Protein AF-A0A5N7C544-F1 (afdb_monomer_lite)

pLDDT: mean 75.26, std 24.01, range [30.7, 96.94]

Sequence (136 aa):
MDSHIAVVLIDPLNEFLHPDGKLYPRMKASLEFSNFLKHIEELVFAIRQAHISNFYSLHQISKEGTYFGWNHRNANHIGTRDHKVFDEAFGGQISKGFGLVFYIQILMCVAIVPSRTPTWSINSDSETKHISSLRA

Secondary structure (DSSP, 8-state):
---S-EEEEE--BHHHHST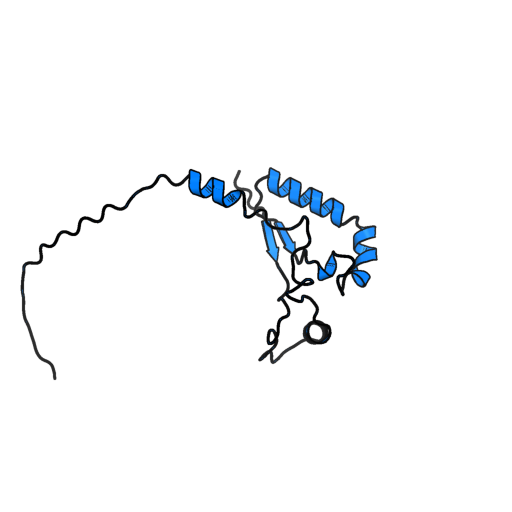TSSSHHHHHHHHHHTTHHHHHHHHHHHHHHTT-EEEEE-PPPB-TTTTTT-SS--HHHHHHHHTTTTBTTTTTSBPTTSS--HHHHHHHHHTT------------------------

Foldseek 3Di:
DPDPDEEEAEALFCLCPPPPRPCVVVCVVVCVVVVVVVVVLVVVVVCVVVVHHYHYHFDQADDVCSCPPPPDDDPVNVVCNVVVANHPVGGVDRDPSPDDPPPPVVVVVVVPDDDPDPPDDDDPDDDDDDDDDDDD

Structure (mmCIF, N/CA/C/O backbone):
data_AF-A0A5N7C544-F1
#
_entry.id   AF-A0A5N7C544-F1
#
loop_
_atom_site.group_PDB
_atom_site.id
_atom_site.type_symbol
_atom_site.label_atom_id
_atom_site.label_alt_id
_atom_site.label_comp_id
_atom_site.label_asym_id
_atom_site.label_entity_id
_atom_site.label_seq_id
_atom_site.pdbx_PDB_ins_code
_atom_site.Cartn_x
_atom_site.Cartn_y
_atom_site.Cartn_z
_atom_site.occupancy
_atom_site.B_iso_or_equiv
_atom_site.auth_seq_id
_atom_site.auth_comp_id
_atom_site.auth_asym_id
_atom_site.auth_atom_id
_atom_site.pdbx_PDB_model_num
ATOM 1 N N . MET A 1 1 ? -25.121 0.397 19.089 1.00 49.84 1 MET A N 1
ATOM 2 C CA . MET A 1 1 ? -25.713 1.379 18.161 1.00 49.84 1 MET A CA 1
ATOM 3 C C . MET A 1 1 ? -25.342 0.911 16.776 1.00 49.84 1 MET A C 1
ATOM 5 O O . MET A 1 1 ? -24.151 0.843 16.503 1.00 49.84 1 MET A O 1
ATOM 9 N N . ASP A 1 2 ? -26.319 0.540 15.957 1.00 59.03 2 ASP A N 1
ATOM 10 C CA . ASP A 1 2 ? -26.062 0.196 14.559 1.00 59.03 2 ASP A CA 1
ATOM 11 C C . ASP A 1 2 ? -25.753 1.494 13.816 1.00 59.03 2 ASP A C 1
ATOM 13 O O . ASP A 1 2 ? -26.644 2.262 13.455 1.00 59.03 2 ASP A O 1
ATOM 17 N N . SER A 1 3 ? -24.466 1.810 13.687 1.00 63.22 3 SER A N 1
ATOM 18 C CA . SER A 1 3 ? -24.032 2.929 12.868 1.00 63.22 3 SER A CA 1
ATOM 19 C C . SER A 1 3 ? -24.155 2.516 11.401 1.00 63.22 3 SER A C 1
ATOM 21 O O . SER A 1 3 ? -23.563 1.536 10.960 1.00 63.22 3 SER A O 1
ATOM 23 N N . HIS A 1 4 ? -24.897 3.289 10.605 1.00 83.81 4 HIS A N 1
ATOM 24 C CA . HIS A 1 4 ? -24.915 3.174 9.137 1.00 83.81 4 HIS A CA 1
ATOM 25 C C . HIS A 1 4 ? -23.608 3.694 8.507 1.00 83.81 4 HIS A C 1
ATOM 27 O O . HIS A 1 4 ? -23.608 4.292 7.434 1.00 83.81 4 HIS A O 1
ATOM 33 N N . ILE A 1 5 ? -22.494 3.537 9.219 1.00 88.94 5 ILE A N 1
ATOM 34 C CA . ILE A 1 5 ? -21.191 4.079 8.875 1.00 88.94 5 ILE A CA 1
ATOM 35 C C . ILE A 1 5 ? -20.253 2.896 8.715 1.00 88.94 5 ILE A C 1
ATOM 37 O O . ILE A 1 5 ? -20.151 2.033 9.585 1.00 88.94 5 ILE A O 1
ATOM 41 N N . ALA A 1 6 ? -19.554 2.883 7.591 1.00 90.56 6 ALA A N 1
ATOM 42 C CA . ALA A 1 6 ? -18.489 1.946 7.313 1.00 90.56 6 ALA A CA 1
ATOM 43 C C . ALA A 1 6 ? -17.266 2.719 6.833 1.00 90.56 6 ALA A C 1
ATOM 45 O O . ALA A 1 6 ? -17.390 3.767 6.196 1.00 90.56 6 ALA A O 1
ATOM 46 N N . VAL A 1 7 ? -16.088 2.180 7.124 1.00 91.44 7 VAL A N 1
ATOM 47 C CA . VAL A 1 7 ? -14.827 2.707 6.610 1.00 91.44 7 VAL A CA 1
ATOM 48 C C . VAL A 1 7 ? -14.252 1.718 5.616 1.00 91.44 7 VAL A C 1
ATOM 50 O O . VAL A 1 7 ? -14.142 0.528 5.902 1.00 91.44 7 VAL A O 1
ATOM 53 N N . VAL A 1 8 ? -13.874 2.225 4.447 1.00 93.19 8 VAL A N 1
ATOM 54 C CA . VAL A 1 8 ? -13.206 1.448 3.405 1.00 93.19 8 VAL A CA 1
ATOM 55 C C . VAL A 1 8 ? -11.763 1.922 3.312 1.00 93.19 8 VAL A C 1
ATOM 57 O O . VAL A 1 8 ? -11.506 3.069 2.951 1.00 93.19 8 VAL A O 1
ATOM 60 N N . LEU A 1 9 ? -10.822 1.042 3.643 1.00 92.44 9 LEU A N 1
ATOM 61 C CA . LEU A 1 9 ? -9.399 1.273 3.435 1.00 92.44 9 LEU A CA 1
ATOM 62 C C . LEU A 1 9 ? -9.040 0.851 2.014 1.00 92.44 9 LEU A C 1
ATOM 64 O O . LEU A 1 9 ? -9.109 -0.328 1.661 1.00 92.44 9 LEU A O 1
ATOM 68 N N . ILE A 1 10 ? -8.686 1.836 1.199 1.00 93.75 10 ILE A N 1
ATOM 69 C CA . ILE A 1 10 ? -8.302 1.630 -0.193 1.00 93.75 10 ILE A CA 1
ATOM 70 C C . ILE A 1 10 ? -6.800 1.381 -0.222 1.00 93.75 10 ILE A C 1
ATOM 72 O O . ILE A 1 10 ? -6.016 2.241 0.168 1.00 93.75 10 ILE A O 1
ATOM 76 N N . ASP A 1 11 ? -6.426 0.180 -0.645 1.00 93.25 11 ASP A N 1
ATOM 77 C CA . ASP A 1 11 ? -5.051 -0.226 -0.914 1.00 93.25 11 ASP A CA 1
ATOM 78 C C . ASP A 1 11 ? -4.014 0.080 0.172 1.00 93.25 11 ASP A C 1
ATOM 80 O O . ASP A 1 11 ? -2.953 0.634 -0.134 1.00 93.25 11 ASP A O 1
ATOM 84 N N . PRO A 1 12 ? -4.233 -0.325 1.439 1.00 93.00 12 PRO A N 1
ATOM 85 C CA . PRO A 1 12 ? -3.206 -0.228 2.471 1.00 93.00 12 PRO A CA 1
ATOM 86 C C . PRO A 1 12 ? -2.116 -1.297 2.260 1.00 93.00 12 PRO A C 1
ATOM 88 O O . PRO A 1 12 ? -1.868 -2.125 3.131 1.00 93.00 12 PRO A O 1
ATOM 91 N N . LEU A 1 13 ? -1.502 -1.327 1.078 1.00 94.00 13 LEU A N 1
ATOM 92 C CA . LEU A 1 13 ? -0.565 -2.344 0.610 1.00 94.00 13 LEU A CA 1
ATOM 93 C C . LEU A 1 13 ? 0.890 -1.909 0.821 1.00 94.00 13 LEU A C 1
ATOM 95 O O . LEU A 1 13 ? 1.219 -0.721 0.747 1.00 94.00 13 LEU A O 1
ATOM 99 N N . ASN A 1 14 ? 1.780 -2.884 1.012 1.00 94.88 14 ASN A N 1
ATOM 100 C CA . ASN A 1 14 ? 3.224 -2.658 1.124 1.00 94.88 14 ASN A CA 1
ATOM 101 C C . ASN A 1 14 ? 3.794 -1.911 -0.084 1.00 94.88 14 ASN A C 1
ATOM 103 O O . ASN A 1 14 ? 4.678 -1.078 0.081 1.00 94.88 14 ASN A O 1
ATOM 107 N N . GLU A 1 15 ? 3.265 -2.164 -1.284 1.00 94.69 15 GLU A N 1
ATOM 108 C CA . GLU A 1 15 ? 3.703 -1.507 -2.519 1.00 94.69 15 GLU A CA 1
ATOM 109 C C . GLU A 1 15 ? 3.702 0.030 -2.422 1.00 94.69 15 GLU A C 1
ATOM 111 O O . GLU A 1 15 ? 4.564 0.687 -3.011 1.00 94.69 15 GLU A O 1
ATOM 116 N N . PHE A 1 16 ? 2.748 0.589 -1.668 1.00 94.31 16 PHE A N 1
ATOM 117 C CA . PHE A 1 16 ? 2.578 2.028 -1.474 1.00 94.31 16 PHE A CA 1
ATOM 118 C C . PHE A 1 16 ? 3.184 2.547 -0.175 1.00 94.31 16 PHE A C 1
ATOM 120 O O . PHE A 1 16 ? 3.658 3.680 -0.150 1.00 94.31 16 PHE A O 1
ATOM 127 N N . LEU A 1 17 ? 3.103 1.760 0.902 1.00 93.50 17 LEU A N 1
ATOM 128 C CA . LEU A 1 17 ? 3.347 2.232 2.269 1.00 93.50 17 LEU A CA 1
ATOM 129 C C . LEU A 1 17 ? 4.693 1.785 2.846 1.00 93.50 17 LEU A C 1
ATOM 131 O O . LEU A 1 17 ? 5.188 2.422 3.773 1.00 93.50 17 LEU A O 1
ATOM 135 N N . HIS A 1 18 ? 5.290 0.715 2.320 1.00 94.25 18 HIS A N 1
ATOM 136 C CA . HIS A 1 18 ? 6.567 0.206 2.812 1.00 94.25 18 HIS A CA 1
ATOM 137 C C . HIS A 1 18 ? 7.739 0.829 2.039 1.00 94.25 18 HIS A C 1
ATOM 139 O O . HIS A 1 18 ? 7.653 0.906 0.816 1.00 94.25 18 HIS A O 1
ATOM 145 N N . PRO A 1 19 ? 8.865 1.192 2.689 1.00 93.50 19 PRO A N 1
ATOM 146 C CA . PRO A 1 19 ? 10.041 1.755 2.016 1.00 93.50 19 PRO A CA 1
ATOM 147 C C . PRO A 1 19 ? 10.555 0.958 0.809 1.00 93.50 19 PRO A C 1
ATOM 149 O O . PRO A 1 19 ? 10.988 1.548 -0.177 1.00 93.50 19 PRO A O 1
ATOM 152 N N . ASP A 1 20 ? 10.459 -0.370 0.887 1.00 94.31 20 ASP A N 1
ATOM 153 C CA . ASP A 1 20 ? 10.871 -1.305 -0.174 1.00 94.31 20 ASP A CA 1
ATOM 154 C C . ASP A 1 20 ? 9.808 -1.522 -1.272 1.00 94.31 20 ASP A C 1
ATOM 156 O O . ASP A 1 20 ? 10.027 -2.282 -2.217 1.00 94.31 20 ASP A O 1
ATOM 160 N N . GLY A 1 21 ? 8.638 -0.887 -1.165 1.00 93.50 21 GLY A N 1
ATOM 161 C CA . GLY A 1 21 ? 7.605 -0.922 -2.199 1.00 93.50 21 GLY A CA 1
ATOM 162 C C . GLY A 1 21 ? 8.056 -0.187 -3.463 1.00 93.50 21 GLY A C 1
ATOM 163 O O . GLY A 1 21 ? 8.661 0.883 -3.395 1.00 93.50 21 GLY A O 1
ATOM 164 N N . LYS A 1 22 ? 7.732 -0.708 -4.651 1.00 94.44 22 LYS A N 1
ATOM 165 C CA . LYS A 1 22 ? 8.170 -0.110 -5.926 1.00 94.44 22 LYS A CA 1
ATOM 166 C C . LYS A 1 22 ? 7.483 1.235 -6.186 1.00 94.44 22 LYS A C 1
ATOM 168 O O . LYS A 1 22 ? 8.028 2.066 -6.914 1.00 94.44 22 LYS A O 1
ATOM 173 N N . LEU A 1 23 ? 6.299 1.469 -5.606 1.00 93.81 23 LEU A N 1
ATOM 174 C CA . LEU A 1 23 ? 5.570 2.739 -5.720 1.00 93.81 23 LEU A CA 1
ATOM 175 C C . LEU A 1 23 ? 5.807 3.694 -4.544 1.00 93.81 23 LEU A C 1
ATOM 177 O O . LEU A 1 23 ? 5.562 4.895 -4.693 1.00 93.81 23 LEU A O 1
ATOM 181 N N . TYR A 1 24 ? 6.347 3.211 -3.425 1.00 94.94 24 TYR A N 1
ATOM 182 C CA . TYR A 1 24 ? 6.629 4.026 -2.245 1.00 94.94 24 TYR A CA 1
ATOM 183 C C . TYR A 1 24 ? 7.452 5.290 -2.537 1.00 94.94 24 TYR A C 1
ATOM 185 O O . TYR A 1 24 ? 7.048 6.356 -2.072 1.00 94.94 24 TYR A O 1
ATOM 193 N N . PRO A 1 25 ? 8.525 5.276 -3.360 1.00 96.00 25 PRO A N 1
ATOM 194 C CA . PRO A 1 25 ? 9.288 6.494 -3.646 1.00 96.00 25 PRO A CA 1
ATOM 195 C C . PRO A 1 25 ? 8.445 7.634 -4.230 1.00 96.00 25 PRO A C 1
ATOM 197 O O . PRO A 1 25 ? 8.737 8.802 -3.985 1.00 96.00 25 PRO A O 1
ATOM 200 N N . ARG A 1 26 ? 7.376 7.309 -4.973 1.00 94.19 26 ARG A N 1
ATOM 201 C CA . ARG A 1 26 ? 6.447 8.305 -5.532 1.00 94.19 26 ARG A CA 1
ATOM 202 C C . ARG A 1 26 ? 5.487 8.851 -4.478 1.00 94.19 26 ARG A C 1
ATOM 204 O O . ARG A 1 26 ? 5.017 9.975 -4.615 1.00 94.19 26 ARG A O 1
ATOM 211 N N . MET A 1 27 ? 5.189 8.059 -3.452 1.00 93.94 27 MET A N 1
ATOM 212 C CA . MET A 1 27 ? 4.238 8.396 -2.390 1.00 93.94 27 MET A CA 1
ATOM 213 C C . MET A 1 27 ? 4.898 9.034 -1.175 1.00 93.94 27 MET A C 1
ATOM 215 O O . MET A 1 27 ? 4.252 9.828 -0.496 1.00 93.94 27 MET A O 1
ATOM 219 N N . LYS A 1 28 ? 6.186 8.766 -0.942 1.00 94.31 28 LYS A N 1
ATOM 220 C CA . LYS A 1 28 ? 6.946 9.181 0.241 1.00 94.31 28 LYS A CA 1
ATOM 221 C C . LYS A 1 28 ? 6.695 10.635 0.644 1.00 94.31 28 LYS A C 1
ATOM 223 O O . LYS A 1 28 ? 6.261 10.879 1.762 1.00 94.31 28 LYS A O 1
ATOM 228 N N . ALA A 1 29 ? 6.889 11.586 -0.272 1.00 96.06 29 ALA A N 1
ATOM 229 C CA . ALA A 1 29 ? 6.724 13.007 0.038 1.00 96.06 29 ALA A CA 1
ATOM 230 C C . ALA A 1 29 ? 5.293 13.355 0.489 1.00 96.06 29 ALA A C 1
ATOM 232 O O . ALA A 1 29 ? 5.106 14.147 1.407 1.00 96.06 29 ALA A O 1
ATOM 233 N N . SER A 1 30 ? 4.278 12.742 -0.127 1.00 95.88 30 SER A N 1
ATOM 234 C CA . SER A 1 30 ? 2.875 12.952 0.245 1.00 95.88 30 SER A CA 1
ATOM 235 C C . SER A 1 30 ? 2.532 12.285 1.580 1.00 95.88 30 SER A C 1
ATOM 237 O O . SER A 1 30 ? 1.858 12.897 2.412 1.00 95.88 30 SER A O 1
ATOM 239 N N . LEU A 1 31 ? 3.031 11.066 1.812 1.00 94.44 31 LEU A N 1
ATOM 240 C CA . LEU A 1 31 ? 2.846 10.326 3.063 1.00 94.44 31 LEU A CA 1
ATOM 241 C C . LEU A 1 31 ? 3.478 11.063 4.250 1.00 94.44 31 LEU A C 1
ATOM 243 O O . LEU A 1 31 ? 2.844 11.188 5.296 1.00 94.44 31 LEU A O 1
ATOM 247 N N . GLU A 1 32 ? 4.692 11.586 4.073 1.00 94.75 32 GLU A N 1
ATOM 248 C CA . GLU A 1 32 ? 5.408 12.367 5.085 1.00 94.75 32 GLU A CA 1
ATOM 249 C C . GLU A 1 32 ? 4.720 13.713 5.339 1.00 94.75 32 GLU A C 1
ATOM 251 O O . GLU A 1 32 ? 4.448 14.051 6.489 1.00 94.75 32 GLU A O 1
ATOM 256 N N . PHE A 1 33 ? 4.361 14.450 4.282 1.00 96.94 33 PHE A N 1
ATOM 257 C CA . PHE A 1 33 ? 3.688 15.748 4.405 1.00 96.94 33 PHE A CA 1
ATOM 258 C C . PHE A 1 33 ? 2.346 15.653 5.142 1.00 96.94 33 PHE A C 1
ATOM 260 O O . PHE A 1 33 ? 2.030 16.491 5.983 1.00 96.94 33 PHE A O 1
ATOM 267 N N . SER A 1 34 ? 1.552 14.627 4.832 1.00 94.88 34 SER A N 1
ATOM 268 C CA . SER A 1 34 ? 0.238 14.414 5.451 1.00 94.88 34 SER A CA 1
ATOM 269 C C . SER A 1 34 ? 0.302 13.691 6.796 1.00 94.88 34 SER A C 1
ATOM 271 O O . SER A 1 34 ? -0.734 13.535 7.448 1.00 94.88 34 SER A O 1
ATOM 273 N N . ASN A 1 35 ? 1.492 13.232 7.205 1.00 94.12 35 ASN A N 1
ATOM 274 C CA . ASN A 1 35 ? 1.685 12.355 8.356 1.00 94.12 35 ASN A CA 1
ATOM 275 C C . ASN A 1 35 ? 0.732 11.141 8.316 1.00 94.12 35 ASN A C 1
ATOM 277 O O . ASN A 1 35 ? 0.142 10.746 9.326 1.00 94.12 35 ASN A O 1
ATOM 281 N N . PHE A 1 36 ? 0.543 10.592 7.109 1.00 92.38 36 PHE A N 1
ATOM 282 C CA . PHE A 1 36 ? -0.526 9.649 6.781 1.00 92.38 36 PHE A CA 1
ATOM 283 C C . PHE A 1 36 ? -0.553 8.460 7.735 1.00 92.38 36 PHE A C 1
ATOM 285 O O . PHE A 1 36 ? -1.593 8.198 8.332 1.00 92.38 36 PHE A O 1
ATOM 292 N N . LEU A 1 37 ? 0.594 7.787 7.906 1.00 89.62 37 LEU A N 1
ATOM 293 C CA . LEU A 1 37 ? 0.720 6.557 8.696 1.00 89.62 37 LEU A CA 1
ATOM 294 C C . LEU A 1 37 ? 0.190 6.734 10.122 1.00 89.62 37 LEU A C 1
ATOM 296 O O . LEU A 1 37 ? -0.604 5.918 10.580 1.00 89.62 37 LEU A O 1
ATOM 300 N N . LYS A 1 38 ? 0.536 7.844 10.781 1.00 91.31 38 LYS A N 1
ATOM 301 C CA . LYS A 1 38 ? 0.056 8.139 12.133 1.00 91.31 38 LYS A CA 1
ATOM 302 C C . LYS A 1 38 ? -1.467 8.297 12.168 1.00 91.31 38 LYS A C 1
ATOM 304 O O . LYS A 1 38 ? -2.136 7.668 12.982 1.00 91.31 38 LYS A O 1
ATOM 309 N N . HIS A 1 39 ? -2.023 9.117 11.277 1.00 93.06 39 HIS A N 1
ATOM 310 C CA . HIS A 1 39 ? -3.462 9.394 11.270 1.00 93.06 39 HIS A CA 1
ATOM 311 C C . HIS A 1 39 ? -4.290 8.153 10.931 1.00 93.06 39 HIS A C 1
ATOM 313 O O . HIS A 1 39 ? -5.372 7.957 11.483 1.00 93.06 39 HIS A O 1
ATOM 319 N N . ILE A 1 40 ? -3.794 7.297 10.036 1.00 90.94 40 ILE A N 1
ATOM 320 C CA . ILE A 1 40 ? -4.515 6.085 9.664 1.00 90.94 40 ILE A CA 1
ATOM 321 C C . ILE A 1 40 ? -4.443 5.016 10.768 1.00 90.94 40 ILE A C 1
ATOM 323 O O . ILE A 1 40 ? -5.421 4.300 10.974 1.00 90.94 40 ILE A O 1
ATOM 327 N N . GLU A 1 41 ? -3.353 4.944 11.538 1.00 89.81 41 GLU A N 1
ATOM 328 C CA . GLU A 1 41 ? -3.269 4.100 12.738 1.00 89.81 41 GLU A CA 1
ATOM 329 C C . GLU A 1 41 ? -4.265 4.551 13.815 1.00 89.81 41 GLU A C 1
ATOM 331 O O . GLU A 1 41 ? -5.008 3.724 14.354 1.00 89.81 41 GLU A O 1
ATOM 336 N N . GLU A 1 42 ? -4.343 5.859 14.080 1.00 92.69 42 GLU A N 1
ATOM 337 C CA . GLU A 1 42 ? -5.324 6.454 14.998 1.00 92.69 42 GLU A CA 1
ATOM 338 C C . GLU A 1 42 ? -6.764 6.170 14.540 1.00 92.69 42 GLU A C 1
ATOM 340 O O . GLU A 1 42 ? -7.607 5.760 15.345 1.00 92.69 42 GLU A O 1
ATOM 345 N N . LEU A 1 43 ? -7.039 6.307 13.238 1.00 91.25 43 LEU A N 1
ATOM 346 C CA . LEU A 1 43 ? -8.341 6.002 12.649 1.00 91.25 43 LEU A CA 1
ATOM 347 C C . LEU A 1 43 ? -8.706 4.522 12.820 1.00 91.25 43 LEU A C 1
ATOM 349 O O . LEU A 1 43 ? -9.801 4.207 13.284 1.00 91.25 43 LEU A O 1
ATOM 353 N N . VAL A 1 44 ? -7.802 3.604 12.468 1.00 89.56 44 VAL A N 1
ATOM 354 C CA . VAL A 1 44 ? -8.029 2.156 12.598 1.00 89.56 44 VAL A CA 1
ATOM 355 C C . VAL A 1 44 ? -8.270 1.774 14.056 1.00 89.56 44 VAL A C 1
ATOM 357 O O . VAL A 1 44 ? -9.155 0.963 14.339 1.00 89.56 44 VAL A O 1
ATOM 360 N N . PHE A 1 45 ? -7.530 2.372 14.990 1.00 89.88 45 PHE A N 1
ATOM 361 C CA . PHE A 1 45 ? -7.761 2.181 16.416 1.00 89.88 45 PHE A CA 1
ATOM 362 C C . PHE A 1 45 ? -9.161 2.659 16.831 1.00 89.88 45 PHE A C 1
ATOM 364 O O . PHE A 1 45 ? -9.908 1.893 17.441 1.00 89.88 45 PHE A O 1
ATOM 371 N N . ALA A 1 46 ? -9.553 3.876 16.447 1.00 91.12 46 ALA A N 1
ATOM 372 C CA . ALA A 1 46 ? -10.855 4.448 16.789 1.00 91.12 46 ALA A CA 1
ATOM 373 C C . ALA A 1 46 ? -12.029 3.642 16.207 1.00 91.12 46 ALA A C 1
ATOM 375 O O . ALA A 1 46 ? -12.987 3.349 16.922 1.00 91.12 46 ALA A O 1
ATOM 376 N N . ILE A 1 47 ? -11.936 3.214 14.943 1.00 89.50 47 ILE A N 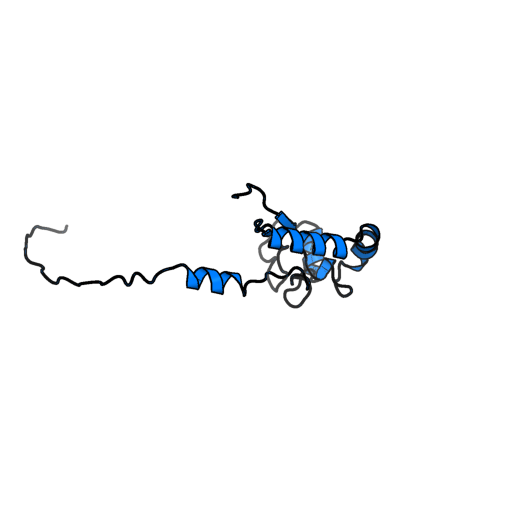1
ATOM 377 C CA . ILE A 1 47 ? -12.942 2.366 14.277 1.00 89.50 47 ILE A CA 1
ATOM 378 C C . ILE A 1 47 ? -13.139 1.058 15.043 1.00 89.50 47 ILE A C 1
ATOM 380 O O . ILE A 1 47 ? -14.275 0.629 15.249 1.00 89.50 47 ILE A O 1
ATOM 384 N N . ARG A 1 48 ? -12.039 0.435 15.486 1.00 86.88 48 ARG A N 1
ATOM 385 C CA . ARG A 1 48 ? -12.078 -0.812 16.260 1.00 86.88 48 ARG A CA 1
ATOM 386 C C . ARG A 1 48 ? -12.745 -0.613 17.619 1.00 86.88 48 ARG A C 1
ATOM 388 O O . ARG A 1 48 ? -13.591 -1.423 17.980 1.00 86.88 48 ARG A O 1
ATOM 395 N N . GLN A 1 49 ? -12.412 0.460 18.339 1.00 89.81 49 GLN A N 1
ATOM 396 C CA . GLN A 1 49 ? -13.043 0.788 19.627 1.00 89.81 49 GLN A CA 1
ATOM 397 C C . GLN A 1 49 ? -14.539 1.097 19.481 1.00 89.81 49 GLN A C 1
ATOM 399 O O . GLN A 1 49 ? -15.338 0.747 20.343 1.00 89.81 49 GLN A O 1
ATOM 404 N N . ALA A 1 50 ? -14.926 1.731 18.375 1.00 89.81 50 ALA A N 1
ATOM 405 C CA . ALA A 1 50 ? -16.310 2.093 18.094 1.00 89.81 50 ALA A CA 1
ATOM 406 C C . ALA A 1 50 ? -17.139 0.955 17.468 1.00 89.81 50 ALA A C 1
ATOM 408 O O . ALA A 1 50 ? -18.314 1.166 17.172 1.00 89.81 50 ALA A O 1
ATOM 409 N N . HIS A 1 51 ? -16.551 -0.228 17.242 1.00 87.88 51 HIS A N 1
ATOM 410 C CA .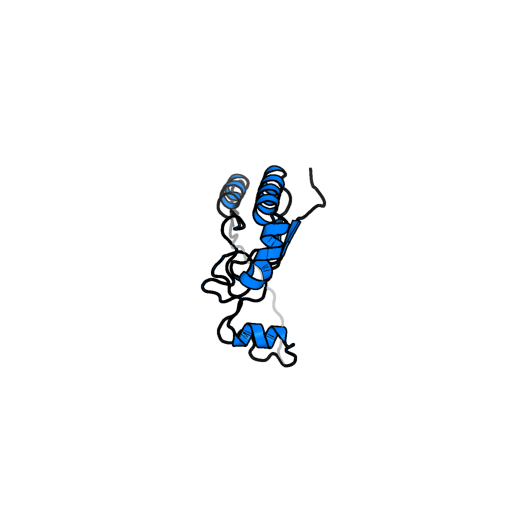 HIS A 1 51 ? -17.182 -1.356 16.542 1.00 87.88 51 HIS A CA 1
ATOM 411 C C . HIS A 1 51 ? -17.762 -0.982 15.163 1.00 87.88 51 HIS A C 1
ATOM 413 O O . HIS A 1 51 ? -18.767 -1.537 14.722 1.00 87.88 51 HIS A O 1
ATOM 419 N N . ILE A 1 52 ? -17.123 -0.033 14.473 1.00 88.44 52 ILE A N 1
ATOM 420 C CA . ILE A 1 52 ? -17.511 0.387 13.125 1.00 88.44 52 ILE A CA 1
ATOM 421 C C . ILE A 1 52 ? -17.015 -0.654 12.116 1.00 88.44 52 ILE A C 1
ATOM 423 O O . ILE A 1 52 ? -15.887 -1.149 12.207 1.00 88.44 52 ILE A O 1
ATOM 427 N N . SER A 1 53 ? -17.853 -0.971 11.127 1.00 87.75 53 SER A N 1
ATOM 428 C CA . SER A 1 53 ? -17.489 -1.911 10.064 1.00 87.75 53 SER A CA 1
ATOM 429 C C . SER A 1 53 ? -16.310 -1.373 9.250 1.00 87.75 53 SER A C 1
ATOM 431 O O . SER A 1 53 ? -16.357 -0.251 8.742 1.00 87.75 53 SER A O 1
ATOM 433 N N . ASN A 1 54 ? -15.260 -2.185 9.113 1.00 87.56 54 ASN A N 1
ATOM 434 C CA . ASN A 1 54 ? -14.112 -1.893 8.260 1.00 87.56 54 ASN A CA 1
ATOM 435 C C . ASN A 1 54 ? -14.082 -2.846 7.062 1.00 87.56 54 ASN A C 1
ATOM 437 O O . ASN A 1 54 ? -14.310 -4.046 7.199 1.00 87.56 54 ASN A O 1
ATOM 441 N N . PHE A 1 55 ? -13.799 -2.296 5.889 1.00 90.44 55 PHE A N 1
ATOM 442 C CA . PHE A 1 55 ? -13.649 -3.033 4.643 1.00 90.44 55 PHE A CA 1
ATOM 443 C C . PHE A 1 55 ? -12.345 -2.634 3.967 1.00 90.44 55 PHE A C 1
ATOM 445 O O . PHE A 1 55 ? -11.829 -1.538 4.178 1.00 90.44 55 PHE A O 1
ATOM 452 N N . TYR A 1 56 ? -11.831 -3.523 3.125 1.00 91.06 56 TYR A N 1
ATOM 453 C CA . TYR A 1 56 ? -10.605 -3.305 2.373 1.00 91.06 56 TYR A CA 1
ATOM 454 C C . TYR A 1 56 ? -10.921 -3.419 0.889 1.00 91.06 56 TYR A C 1
ATOM 456 O O . TYR A 1 56 ? -11.495 -4.416 0.451 1.00 91.06 56 TYR A O 1
ATOM 464 N N . SER A 1 57 ? -10.546 -2.399 0.127 1.00 93.19 57 SER A N 1
ATOM 465 C CA . SER A 1 57 ? -10.586 -2.422 -1.333 1.00 93.19 57 SER A CA 1
ATOM 466 C C . SER A 1 57 ? -9.152 -2.544 -1.813 1.00 93.19 57 SER A C 1
ATOM 468 O O . SER A 1 57 ? -8.405 -1.576 -1.711 1.00 93.19 57 SER A O 1
ATOM 470 N N . LEU A 1 58 ? -8.764 -3.739 -2.256 1.00 92.06 58 LEU A N 1
ATOM 471 C CA . LEU A 1 58 ? -7.390 -4.045 -2.647 1.00 92.06 58 LEU A C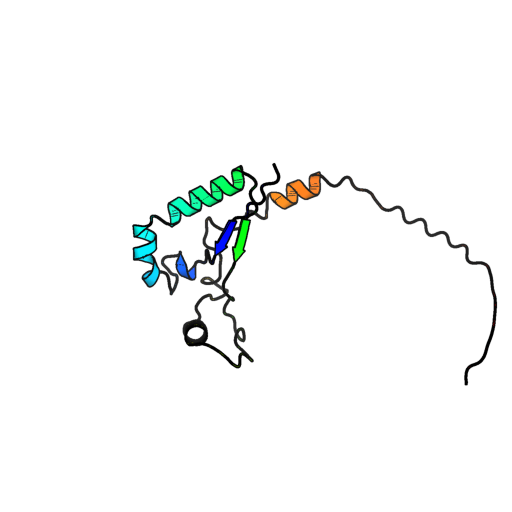A 1
ATOM 472 C C . LEU A 1 58 ? -7.254 -4.117 -4.168 1.00 92.06 58 LEU A C 1
ATOM 474 O O . LEU A 1 58 ? -8.132 -4.643 -4.856 1.00 92.06 58 LEU A O 1
ATOM 478 N N . HIS A 1 59 ? -6.113 -3.664 -4.674 1.00 91.81 59 HIS A N 1
ATOM 479 C CA . HIS A 1 59 ? -5.706 -3.856 -6.053 1.00 91.81 59 HIS A CA 1
ATOM 480 C C . HIS A 1 59 ? -5.622 -5.340 -6.388 1.00 91.81 59 HIS A C 1
ATOM 482 O O . HIS A 1 59 ? -5.305 -6.195 -5.557 1.00 91.81 59 HIS A O 1
ATOM 488 N N . GLN A 1 60 ? -5.854 -5.628 -7.666 1.00 90.19 60 GLN A N 1
ATOM 489 C CA . GLN A 1 60 ? -5.631 -6.950 -8.217 1.00 90.19 60 GLN A CA 1
ATOM 490 C C . GLN A 1 60 ? -4.170 -7.363 -7.995 1.00 90.19 60 GLN A C 1
ATOM 492 O O . GLN A 1 60 ? -3.255 -6.765 -8.561 1.00 90.19 60 GLN A O 1
ATOM 497 N N . ILE A 1 61 ? -3.974 -8.424 -7.211 1.00 90.31 61 ILE A N 1
ATOM 498 C CA . ILE A 1 61 ? -2.654 -9.001 -6.961 1.00 90.31 61 ILE A CA 1
ATOM 499 C C . ILE A 1 61 ? -2.090 -9.552 -8.277 1.00 90.31 61 ILE A C 1
ATOM 501 O O . ILE A 1 61 ? -2.767 -10.271 -9.031 1.00 90.31 61 ILE A O 1
ATOM 505 N N . SER A 1 62 ? -0.838 -9.194 -8.545 1.00 87.75 62 SER A N 1
ATOM 506 C CA . SER A 1 62 ? -0.084 -9.599 -9.720 1.00 87.75 62 SER A CA 1
ATOM 507 C C . SER A 1 62 ? 0.579 -10.950 -9.467 1.00 87.75 62 SER A C 1
ATOM 509 O O . SER A 1 62 ? 1.474 -11.091 -8.633 1.00 87.75 62 SER A O 1
ATOM 511 N N . LYS A 1 63 ? 0.118 -11.956 -10.205 1.00 88.25 63 LYS A N 1
ATOM 512 C CA . LYS A 1 63 ? 0.679 -13.302 -10.281 1.00 88.25 63 LYS A CA 1
ATOM 513 C C . LYS A 1 63 ? 0.773 -13.714 -11.744 1.00 88.25 63 LYS A C 1
ATOM 515 O O . LYS A 1 63 ? 0.217 -13.055 -12.630 1.00 88.25 63 LYS A O 1
ATOM 520 N N . GLU A 1 64 ? 1.483 -14.807 -11.996 1.00 85.88 64 GLU A N 1
ATOM 521 C CA . GLU A 1 64 ? 1.586 -15.348 -13.347 1.00 85.88 64 GLU A CA 1
ATOM 522 C C . GLU A 1 64 ? 0.179 -15.593 -13.911 1.00 85.88 64 GLU A C 1
ATOM 524 O O . GLU A 1 64 ? -0.677 -16.208 -13.275 1.00 85.88 64 GLU A O 1
ATOM 529 N N . GLY A 1 65 ? -0.080 -15.020 -15.082 1.00 86.56 65 GLY A N 1
ATOM 530 C CA . GLY A 1 65 ? -1.375 -15.093 -15.743 1.00 86.56 65 GLY A CA 1
ATOM 531 C C . GLY A 1 65 ? -2.515 -14.221 -15.214 1.00 86.56 65 GLY A C 1
ATOM 532 O O . GLY A 1 65 ? -3.592 -14.277 -15.804 1.00 86.56 65 GLY A O 1
ATOM 533 N N . THR A 1 66 ? -2.313 -13.350 -14.212 1.00 86.00 66 THR A N 1
ATOM 534 C CA . THR A 1 66 ? -3.356 -12.408 -13.726 1.00 86.00 66 THR A CA 1
ATOM 535 C C . THR A 1 66 ? -4.029 -11.628 -14.859 1.00 86.00 66 THR A C 1
ATOM 537 O O . THR A 1 66 ? -5.237 -11.405 -14.840 1.00 86.00 66 THR A O 1
ATOM 540 N N . TYR A 1 67 ? -3.245 -11.215 -15.854 1.00 84.94 67 TYR A N 1
ATOM 541 C CA . TYR A 1 67 ? -3.706 -10.377 -16.961 1.00 84.94 67 TYR A CA 1
ATOM 542 C C . TYR A 1 67 ? -3.958 -11.162 -18.259 1.00 84.94 67 TYR A C 1
ATOM 544 O O . TYR A 1 67 ? -4.145 -10.551 -19.316 1.00 84.94 67 TYR A O 1
ATOM 552 N N . PHE A 1 68 ? -3.922 -12.500 -18.232 1.00 89.38 68 PHE A N 1
ATOM 553 C CA . PHE A 1 68 ? -4.185 -13.308 -19.426 1.00 89.38 68 PHE A CA 1
ATOM 554 C C . PHE A 1 68 ? -5.649 -13.177 -19.857 1.00 89.38 68 PHE A C 1
ATOM 556 O O . PHE A 1 68 ? -6.561 -13.168 -19.037 1.00 89.38 68 PHE A O 1
ATOM 563 N N . GLY A 1 69 ? -5.870 -13.024 -21.164 1.00 87.69 69 GLY A N 1
ATOM 564 C CA . GLY A 1 69 ? -7.205 -12.820 -21.737 1.00 87.69 69 GLY A CA 1
ATOM 565 C C . GLY A 1 69 ? -7.768 -11.401 -21.592 1.00 87.69 69 GLY A C 1
ATOM 566 O O . GLY A 1 69 ? -8.865 -11.132 -22.075 1.00 87.69 69 GLY A O 1
ATOM 567 N N . TRP A 1 70 ? -7.040 -10.463 -20.974 1.00 90.06 70 TRP A N 1
ATOM 568 C CA . TRP A 1 70 ? -7.487 -9.072 -20.884 1.00 90.06 70 TRP A CA 1
ATOM 569 C C . TRP A 1 70 ? -7.279 -8.346 -22.219 1.00 90.06 70 TRP A C 1
ATOM 571 O O . TRP A 1 70 ? -6.161 -7.942 -22.559 1.00 90.06 70 TRP A O 1
ATOM 581 N N . ASN A 1 71 ? -8.377 -8.136 -22.947 1.00 89.06 71 ASN A N 1
ATOM 582 C CA . ASN A 1 71 ? -8.371 -7.524 -24.281 1.00 89.06 71 ASN A CA 1
ATOM 583 C C . ASN A 1 71 ? -8.199 -5.993 -24.263 1.00 89.06 71 ASN A C 1
ATOM 585 O O . ASN A 1 71 ? -7.674 -5.426 -25.217 1.00 89.06 71 ASN A O 1
ATOM 589 N N . HIS A 1 72 ? -8.586 -5.317 -23.174 1.00 89.50 72 HIS A N 1
ATOM 590 C CA . HIS A 1 72 ? -8.570 -3.849 -23.066 1.00 89.50 72 HIS A CA 1
ATOM 591 C C . HIS A 1 72 ? -7.771 -3.378 -21.847 1.00 89.50 72 HIS A C 1
ATOM 593 O O . HIS A 1 72 ? -8.314 -2.923 -20.841 1.00 89.50 72 HIS A O 1
ATOM 599 N N . ARG A 1 73 ? -6.445 -3.515 -21.919 1.00 88.44 73 ARG A N 1
ATOM 600 C CA . ARG A 1 73 ? -5.533 -3.052 -20.864 1.00 88.44 73 ARG A CA 1
ATOM 601 C C . ARG A 1 73 ? -5.165 -1.588 -21.084 1.00 88.44 73 ARG A C 1
ATOM 603 O O . ARG A 1 73 ? -4.755 -1.217 -22.178 1.00 88.44 73 ARG A O 1
ATOM 610 N N . ASN A 1 74 ? -5.289 -0.773 -20.039 1.00 89.88 74 ASN A N 1
ATOM 611 C CA . ASN A 1 74 ? -4.773 0.592 -20.050 1.00 89.88 74 ASN A CA 1
ATOM 612 C C . ASN A 1 74 ? -3.261 0.591 -19.744 1.00 89.88 74 ASN A C 1
ATOM 614 O O . ASN A 1 74 ? -2.688 -0.434 -19.361 1.00 89.88 74 ASN A O 1
ATOM 618 N N . ALA A 1 75 ? -2.614 1.748 -19.897 1.00 89.56 75 ALA A N 1
ATOM 619 C CA . ALA A 1 75 ? -1.178 1.894 -19.657 1.00 89.56 75 ALA A CA 1
ATOM 620 C C . ALA A 1 75 ? -0.764 1.499 -18.228 1.00 89.56 75 ALA A C 1
ATOM 622 O O . ALA A 1 75 ? 0.292 0.897 -18.046 1.00 89.56 75 ALA A O 1
ATOM 623 N N . ASN A 1 76 ? -1.616 1.757 -17.229 1.00 86.00 76 ASN A N 1
ATOM 624 C CA . ASN A 1 76 ? -1.352 1.362 -15.846 1.00 86.00 76 ASN A CA 1
ATOM 625 C C . ASN A 1 76 ? -1.337 -0.163 -15.699 1.00 86.00 76 ASN A C 1
ATOM 627 O O . ASN A 1 76 ? -0.405 -0.691 -15.113 1.00 86.00 76 ASN A O 1
ATOM 631 N N . HIS A 1 77 ? -2.290 -0.890 -16.293 1.00 88.38 77 HIS A N 1
ATOM 632 C CA . HIS A 1 77 ? -2.302 -2.358 -16.269 1.00 88.38 77 HIS A CA 1
ATOM 633 C C . HIS A 1 77 ? -1.052 -2.952 -16.930 1.00 88.38 77 HIS A C 1
ATOM 635 O O . HIS A 1 77 ? -0.521 -3.957 -16.460 1.00 88.38 77 HIS A O 1
ATOM 641 N N . ILE A 1 78 ? -0.570 -2.329 -18.010 1.00 87.19 78 ILE A N 1
ATOM 642 C CA . ILE A 1 78 ? 0.663 -2.746 -18.686 1.00 87.19 78 ILE A CA 1
ATOM 643 C C . ILE A 1 78 ? 1.869 -2.499 -17.772 1.00 87.19 78 ILE A C 1
ATOM 645 O O . ILE A 1 78 ? 2.626 -3.430 -17.517 1.00 87.19 78 ILE A O 1
ATOM 649 N N . GLY A 1 79 ? 1.999 -1.298 -17.202 1.00 87.62 79 GLY A N 1
ATOM 650 C CA . GLY A 1 79 ? 3.091 -0.964 -16.284 1.00 87.62 79 GLY A CA 1
ATOM 651 C C . GLY A 1 79 ? 3.093 -1.819 -15.014 1.00 87.62 79 GLY A C 1
ATOM 652 O O . GLY A 1 79 ? 4.141 -2.310 -14.603 1.00 87.62 79 GLY A O 1
ATOM 653 N N . THR A 1 80 ? 1.923 -2.063 -14.420 1.00 87.31 80 THR A N 1
ATOM 654 C CA . THR A 1 80 ? 1.769 -2.936 -13.249 1.00 87.31 80 THR A CA 1
ATOM 655 C C . THR A 1 80 ? 2.231 -4.357 -13.557 1.00 87.31 80 THR A C 1
ATOM 657 O O . THR A 1 80 ? 2.970 -4.938 -12.763 1.00 87.31 80 THR A O 1
ATOM 660 N N . ARG A 1 81 ? 1.864 -4.906 -14.723 1.00 86.19 81 ARG A N 1
ATOM 661 C CA . ARG A 1 81 ? 2.342 -6.220 -15.173 1.00 86.19 81 ARG A CA 1
ATOM 662 C C . ARG A 1 81 ? 3.857 -6.221 -15.387 1.00 86.19 81 ARG A C 1
ATOM 664 O O . ARG A 1 81 ? 4.547 -7.075 -14.836 1.00 86.19 81 ARG A O 1
ATOM 671 N N . ASP A 1 82 ? 4.364 -5.282 -16.179 1.00 87.56 82 ASP A N 1
ATOM 672 C CA . ASP A 1 82 ? 5.752 -5.282 -16.657 1.00 87.56 82 ASP A CA 1
ATOM 673 C C . ASP A 1 82 ? 6.751 -5.058 -15.517 1.00 87.56 82 ASP A C 1
ATOM 675 O O . ASP A 1 82 ? 7.819 -5.667 -15.489 1.00 87.56 82 ASP A O 1
ATOM 679 N N . HIS A 1 83 ? 6.372 -4.249 -14.528 1.00 88.12 83 HIS A N 1
ATOM 680 C CA . HIS A 1 83 ? 7.177 -3.994 -13.335 1.00 88.12 83 HIS A CA 1
ATOM 681 C C . HIS A 1 83 ? 6.811 -4.893 -12.145 1.00 88.12 83 HIS A C 1
ATOM 683 O O . HIS A 1 83 ? 7.357 -4.712 -11.055 1.00 88.12 83 HIS A O 1
ATOM 689 N N . LYS A 1 84 ? 5.903 -5.862 -12.343 1.00 87.12 84 LYS A N 1
ATOM 690 C CA . LYS A 1 84 ? 5.398 -6.779 -11.307 1.00 87.12 84 LYS A CA 1
ATOM 691 C C . LYS A 1 84 ? 4.989 -6.039 -10.029 1.00 87.12 84 LYS A C 1
ATOM 693 O O . LYS A 1 84 ? 5.363 -6.425 -8.924 1.00 87.12 84 LYS A O 1
ATOM 698 N N . VAL A 1 85 ? 4.288 -4.924 -10.189 1.00 89.50 85 VAL A N 1
ATOM 699 C CA . VAL A 1 85 ? 3.725 -4.147 -9.078 1.00 89.50 85 VAL A CA 1
ATOM 700 C C . VAL A 1 85 ? 2.561 -4.947 -8.483 1.00 89.50 85 VAL A C 1
ATOM 702 O O . VAL A 1 85 ? 1.846 -5.622 -9.226 1.00 89.50 85 VAL A O 1
ATOM 705 N N . PHE A 1 86 ? 2.383 -4.883 -7.164 1.00 91.75 86 PHE A N 1
ATOM 706 C CA . PHE A 1 86 ? 1.419 -5.678 -6.392 1.00 91.75 86 PHE A CA 1
ATOM 707 C C . PHE A 1 86 ? 1.689 -7.182 -6.445 1.00 91.75 86 PHE A C 1
ATOM 709 O O . PHE A 1 86 ? 0.758 -7.981 -6.547 1.00 91.75 86 PHE A O 1
ATOM 716 N N . ASP A 1 87 ? 2.959 -7.584 -6.410 1.00 92.50 87 ASP A N 1
ATOM 717 C CA . ASP A 1 87 ? 3.312 -9.002 -6.384 1.00 92.50 87 ASP A CA 1
ATOM 718 C C . ASP A 1 87 ? 2.772 -9.703 -5.125 1.00 92.50 87 ASP A C 1
ATOM 720 O O . ASP A 1 87 ? 2.740 -9.129 -4.039 1.00 92.50 87 ASP A O 1
ATOM 724 N N . GLU A 1 88 ? 2.347 -10.958 -5.264 1.00 91.25 88 GLU A N 1
ATOM 725 C CA . GLU A 1 88 ? 1.761 -11.744 -4.165 1.00 91.25 88 GLU A CA 1
ATOM 726 C C . GLU A 1 88 ? 2.720 -11.944 -2.975 1.00 91.25 88 GLU A C 1
ATOM 728 O O . GLU A 1 88 ? 2.288 -12.063 -1.826 1.00 91.25 88 GLU A O 1
ATOM 733 N N . ALA A 1 89 ? 4.029 -11.954 -3.237 1.00 90.81 89 ALA A N 1
ATOM 734 C CA . ALA A 1 89 ? 5.042 -12.246 -2.231 1.00 90.81 89 ALA A CA 1
ATOM 735 C C . ALA A 1 89 ? 5.244 -11.097 -1.236 1.00 90.81 89 ALA A C 1
ATOM 737 O O . ALA A 1 89 ? 5.568 -11.353 -0.076 1.00 90.81 89 ALA A O 1
ATOM 738 N N . PHE A 1 90 ? 5.065 -9.850 -1.670 1.00 93.38 90 PHE A N 1
ATOM 739 C CA . PHE A 1 90 ? 5.317 -8.684 -0.836 1.00 93.38 90 PHE A CA 1
ATOM 740 C C . PHE A 1 90 ? 4.417 -7.498 -1.178 1.00 93.38 90 PHE A C 1
ATOM 742 O O . PHE A 1 90 ? 3.685 -7.023 -0.308 1.00 93.38 90 PHE A O 1
ATOM 749 N N . GLY A 1 91 ? 4.464 -7.012 -2.420 1.00 90.81 91 GLY A N 1
ATOM 750 C CA . GLY A 1 91 ? 3.832 -5.750 -2.812 1.00 90.81 91 GLY A CA 1
ATOM 751 C C . GLY A 1 91 ? 2.316 -5.729 -2.610 1.00 90.81 91 GLY A C 1
ATOM 752 O O . GLY A 1 91 ? 1.757 -4.746 -2.127 1.00 90.81 91 GLY A O 1
ATOM 753 N N . GLY A 1 92 ? 1.651 -6.839 -2.922 1.00 91.56 92 GLY A N 1
ATOM 754 C CA . GLY A 1 92 ? 0.213 -7.043 -2.764 1.00 91.56 92 GLY A CA 1
ATOM 755 C C . GLY A 1 92 ? -0.230 -7.399 -1.342 1.00 91.56 92 GLY A C 1
ATOM 756 O O . GLY A 1 92 ? -1.420 -7.611 -1.119 1.00 91.56 92 GLY A O 1
ATOM 757 N N . GLN A 1 93 ? 0.686 -7.478 -0.372 1.00 93.38 93 GLN A N 1
ATOM 758 C CA . GLN A 1 93 ? 0.327 -7.733 1.022 1.00 93.38 93 GLN A CA 1
ATOM 759 C C . GLN A 1 93 ? -0.100 -6.443 1.723 1.00 93.38 93 GLN A C 1
ATOM 761 O O . GLN A 1 93 ? 0.481 -5.378 1.510 1.00 93.38 93 GLN A O 1
ATOM 766 N N . ILE A 1 94 ? -1.105 -6.549 2.595 1.00 91.50 94 ILE A N 1
ATOM 767 C CA . ILE A 1 94 ? -1.532 -5.440 3.453 1.00 91.50 94 ILE A CA 1
ATOM 768 C C . ILE A 1 94 ? -0.379 -5.072 4.392 1.00 91.50 94 ILE A C 1
ATOM 770 O O . ILE A 1 94 ? 0.185 -5.938 5.065 1.00 91.50 94 ILE A O 1
ATOM 774 N N . SER A 1 95 ? -0.062 -3.781 4.461 1.00 88.75 95 SER A N 1
ATOM 775 C CA . SER A 1 95 ? 1.005 -3.264 5.306 1.00 88.75 95 SER A CA 1
ATOM 776 C C . SER A 1 95 ? 0.757 -3.570 6.779 1.00 88.75 95 SER A C 1
ATOM 778 O O . SER A 1 95 ? -0.374 -3.554 7.284 1.00 88.75 95 SER A O 1
ATOM 780 N N . LYS A 1 96 ? 1.847 -3.849 7.496 1.00 84.69 96 LYS A N 1
ATOM 781 C CA . LYS A 1 96 ? 1.811 -4.139 8.930 1.00 84.69 96 LYS A CA 1
ATOM 782 C C . LYS A 1 96 ? 1.147 -2.973 9.674 1.00 84.69 96 LYS A C 1
ATOM 784 O O . LYS A 1 96 ? 1.398 -1.818 9.361 1.00 84.69 96 LYS A O 1
ATOM 789 N N . GLY A 1 97 ? 0.270 -3.287 10.629 1.00 77.69 97 GLY A N 1
ATOM 790 C CA . GLY A 1 97 ? -0.562 -2.301 11.342 1.00 77.69 97 GLY A CA 1
ATOM 791 C C . GLY A 1 97 ? -1.973 -2.152 10.763 1.00 77.69 97 GLY A C 1
ATOM 792 O O . GLY A 1 97 ? -2.924 -1.951 11.517 1.00 77.69 97 GLY A O 1
ATOM 793 N N . PHE A 1 98 ? -2.139 -2.403 9.461 1.00 78.81 98 PHE A N 1
ATOM 794 C CA . PHE A 1 98 ? -3.436 -2.363 8.774 1.00 78.81 98 PHE A CA 1
ATOM 795 C C . PHE A 1 98 ? -4.070 -3.736 8.597 1.00 78.81 98 PHE A C 1
ATOM 797 O O . PHE A 1 98 ? -5.193 -3.823 8.116 1.00 78.81 98 PHE A O 1
ATOM 804 N N . GLY A 1 99 ? -3.376 -4.809 8.977 1.00 65.44 99 GLY A N 1
ATOM 805 C CA . GLY A 1 99 ? -3.897 -6.168 8.888 1.00 65.44 99 GLY A CA 1
ATOM 806 C C . GLY A 1 99 ? -5.183 -6.367 9.697 1.00 65.44 99 GLY A C 1
ATOM 807 O O . GLY A 1 99 ? -5.390 -5.768 10.758 1.00 65.44 99 GLY A O 1
ATOM 808 N N . LEU A 1 100 ? -6.041 -7.245 9.185 1.00 59.41 100 LEU A N 1
ATOM 809 C CA . LEU A 1 100 ? -7.246 -7.697 9.865 1.00 59.41 100 LEU A CA 1
ATOM 810 C C . LEU A 1 100 ? -6.863 -8.506 11.109 1.00 59.41 100 LEU A C 1
ATOM 812 O O . LEU A 1 100 ? -6.100 -9.470 11.032 1.00 59.41 100 LEU A O 1
ATOM 816 N N . VAL A 1 101 ? -7.429 -8.151 12.262 1.00 51.34 101 VAL A N 1
ATOM 817 C CA . VAL A 1 101 ? -7.343 -8.976 13.474 1.00 51.34 101 VAL A CA 1
ATOM 818 C C . VAL A 1 101 ? -8.402 -10.075 13.364 1.00 51.34 101 VAL A C 1
ATOM 820 O O . VAL A 1 101 ? -9.398 -10.081 14.079 1.00 51.34 101 VAL A O 1
ATOM 823 N N . PHE A 1 102 ? -8.220 -11.007 12.427 1.00 40.41 102 PHE A N 1
ATOM 824 C CA . PHE A 1 102 ? -9.152 -12.126 12.233 1.00 40.41 102 PHE A CA 1
ATOM 825 C C . PHE A 1 102 ? -9.223 -13.073 13.443 1.00 40.41 102 PHE A C 1
ATOM 827 O O . PHE A 1 102 ? -10.163 -13.854 13.562 1.00 40.41 102 PHE A O 1
ATOM 834 N N . TYR A 1 103 ? -8.258 -12.999 14.363 1.00 36.94 103 TYR A N 1
ATOM 835 C CA . TYR A 1 103 ? -8.112 -13.984 15.433 1.00 36.94 103 TYR A CA 1
ATOM 836 C C . TYR A 1 103 ? -9.061 -13.780 16.630 1.00 36.94 103 TYR A C 1
ATOM 838 O O . TYR A 1 103 ? -9.335 -14.731 17.354 1.00 36.94 103 TYR A O 1
ATOM 846 N N . ILE A 1 104 ? -9.609 -12.577 16.842 1.00 38.50 104 ILE A N 1
ATOM 847 C CA . ILE A 1 104 ? -10.444 -12.292 18.030 1.00 38.50 104 ILE A CA 1
ATOM 848 C C . ILE A 1 104 ? -11.950 -12.393 17.725 1.00 38.50 104 ILE A C 1
ATOM 850 O O . ILE A 1 104 ? -12.730 -12.770 18.599 1.00 38.50 104 ILE A O 1
ATOM 854 N N . GLN A 1 105 ? -12.378 -12.169 16.476 1.00 31.25 105 GLN A N 1
ATOM 855 C CA . GLN A 1 105 ? -13.804 -12.225 16.120 1.00 31.25 105 GLN A CA 1
ATOM 856 C C . GLN A 1 105 ? -14.353 -13.665 16.064 1.00 31.25 105 GLN A C 1
ATOM 858 O O . GLN A 1 105 ? -15.508 -13.898 16.424 1.00 31.25 105 GLN A O 1
ATOM 863 N N . ILE A 1 106 ? -13.531 -14.647 15.664 1.00 35.84 106 ILE A N 1
ATOM 864 C CA . ILE A 1 106 ? -13.943 -16.062 15.632 1.00 35.84 106 ILE A CA 1
ATOM 865 C C . ILE A 1 106 ? -14.174 -16.587 17.057 1.00 35.84 106 ILE A C 1
ATOM 867 O O . ILE A 1 106 ? -15.144 -17.307 17.289 1.00 35.84 106 ILE A O 1
ATOM 871 N N . LEU A 1 107 ? -13.366 -16.163 18.035 1.00 34.12 107 LEU A N 1
ATOM 872 C CA . LEU A 1 107 ? -13.528 -16.601 19.424 1.00 34.12 107 LEU A CA 1
ATOM 873 C C . LEU A 1 107 ? -14.829 -16.068 20.060 1.00 34.12 107 LEU A C 1
ATOM 875 O O . LEU A 1 107 ? -15.449 -16.771 20.853 1.00 34.12 107 LEU A O 1
ATOM 879 N N . MET A 1 108 ? -15.297 -14.875 19.666 1.00 32.25 108 MET A N 1
ATOM 880 C CA . MET A 1 108 ? -16.594 -14.350 20.119 1.00 32.25 108 MET A CA 1
ATOM 881 C C . MET A 1 108 ? -17.798 -14.964 19.386 1.00 32.25 108 MET A C 1
ATOM 883 O O . MET A 1 108 ? -18.827 -15.186 20.017 1.00 32.25 108 MET A O 1
ATOM 887 N N . CYS A 1 109 ? -17.691 -15.301 18.094 1.00 31.80 109 CYS A N 1
ATOM 888 C CA . CYS A 1 109 ? -18.796 -15.960 17.380 1.00 31.80 109 CYS A CA 1
ATOM 889 C C . CYS A 1 109 ? -19.016 -17.416 17.821 1.00 31.80 109 CYS A C 1
ATOM 891 O O . CYS A 1 109 ? -20.160 -17.864 17.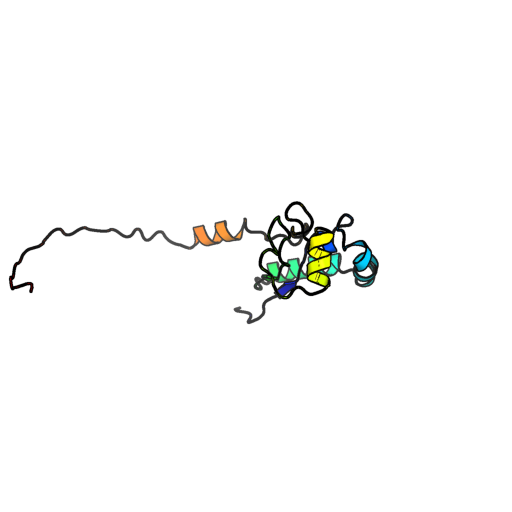871 1.00 31.80 109 CYS A O 1
ATOM 893 N N . VAL A 1 110 ? -17.960 -18.148 18.195 1.00 40.53 110 VAL A N 1
ATOM 894 C CA . VAL A 1 110 ? -18.096 -19.528 18.704 1.00 40.53 110 VAL A CA 1
ATOM 895 C C . VAL A 1 110 ? -18.731 -19.564 20.103 1.00 40.53 110 VAL A C 1
ATOM 897 O O . VAL A 1 110 ? -19.408 -20.530 20.439 1.00 40.53 110 VAL A O 1
ATOM 900 N N . ALA A 1 111 ? -18.594 -18.504 20.904 1.00 38.53 111 ALA A N 1
ATOM 901 C CA . ALA A 1 111 ? -19.139 -18.455 22.263 1.00 38.53 111 ALA A CA 1
ATOM 902 C C . ALA A 1 111 ? -20.638 -18.086 22.352 1.00 38.53 111 ALA A C 1
ATOM 904 O O . ALA A 1 111 ? -21.222 -18.224 23.425 1.00 38.53 111 ALA A O 1
ATOM 905 N N . ILE A 1 112 ? -21.271 -17.613 21.267 1.00 43.66 112 ILE A N 1
ATOM 906 C CA . ILE A 1 112 ? -22.651 -17.071 21.296 1.00 43.66 112 ILE A CA 1
ATOM 907 C C . ILE A 1 112 ? -23.664 -17.959 20.545 1.00 43.66 112 ILE A C 1
ATOM 909 O O . ILE A 1 112 ? -24.867 -17.714 20.607 1.00 43.66 112 ILE A O 1
ATOM 913 N N . VAL A 1 113 ? -23.234 -19.048 19.898 1.00 37.44 113 VAL A N 1
ATOM 914 C CA . VAL A 1 113 ? -24.169 -20.041 19.343 1.00 37.44 113 VAL A CA 1
ATOM 915 C C . VAL A 1 113 ? -24.359 -21.171 20.360 1.00 37.44 113 VAL A C 1
ATOM 917 O O . VAL A 1 113 ? -23.496 -22.046 20.446 1.00 37.44 113 VAL A O 1
ATOM 920 N N . PRO A 1 114 ? -25.462 -21.216 21.136 1.00 37.09 114 PRO A N 1
ATOM 921 C CA . PRO A 1 114 ? -25.781 -22.414 21.893 1.00 37.09 114 PRO A CA 1
ATOM 922 C C . PRO A 1 114 ? -26.021 -23.546 20.893 1.00 37.09 114 PRO A C 1
ATOM 924 O O . PRO A 1 114 ? -26.814 -23.420 19.956 1.00 37.09 114 PRO A O 1
ATOM 927 N N . SER A 1 115 ? -25.304 -24.646 21.088 1.00 44.28 115 SER A N 1
ATOM 928 C CA . SER A 1 115 ? -25.390 -25.875 20.310 1.00 44.28 115 SER A CA 1
ATOM 929 C C . SER A 1 115 ? -26.821 -26.420 20.295 1.00 44.28 115 SER A C 1
ATOM 931 O O . SER A 1 115 ? -27.224 -27.202 21.151 1.00 44.28 115 SER A O 1
ATOM 933 N N . ARG A 1 116 ? -27.611 -26.055 19.282 1.00 39.88 116 ARG A N 1
ATOM 934 C CA . ARG A 1 116 ? -28.760 -26.870 18.882 1.00 39.88 116 ARG A CA 1
ATOM 935 C C . ARG A 1 116 ? -28.226 -28.007 18.029 1.00 39.88 116 ARG A C 1
ATOM 937 O O . ARG A 1 116 ? -28.006 -27.845 16.833 1.00 39.88 116 ARG A O 1
ATOM 944 N N . THR A 1 117 ? -27.984 -29.150 18.654 1.00 37.56 117 THR A N 1
ATOM 945 C CA . THR A 1 117 ? -27.851 -30.411 17.929 1.00 37.56 117 THR A CA 1
ATOM 946 C C . THR A 1 117 ? -29.182 -30.694 17.220 1.00 37.56 117 THR A C 1
ATOM 948 O O . THR A 1 117 ? -30.226 -30.719 17.874 1.00 37.56 117 THR A O 1
ATOM 951 N N . PRO A 1 118 ? -29.214 -30.890 15.892 1.00 36.28 118 PRO A N 1
ATOM 952 C CA . PRO A 1 118 ? -30.398 -31.430 15.252 1.00 36.28 118 PRO A CA 1
ATOM 953 C C . PRO A 1 118 ? -30.422 -32.936 15.526 1.00 36.28 118 PRO A C 1
ATOM 955 O O . PRO A 1 118 ? -29.633 -33.696 14.967 1.00 36.28 118 PRO A O 1
ATOM 958 N N . THR A 1 119 ? -31.314 -33.381 16.411 1.00 33.66 119 THR A N 1
ATOM 959 C CA . THR A 1 119 ? -31.673 -34.797 16.516 1.00 33.66 119 THR A CA 1
ATOM 960 C C . THR A 1 119 ? -32.455 -35.177 15.263 1.00 33.66 119 THR A C 1
ATOM 962 O O . THR A 1 119 ? -33.641 -34.878 15.146 1.00 33.66 119 THR A O 1
ATOM 965 N N . TRP A 1 120 ? -31.786 -35.807 14.301 1.00 30.70 120 TRP A N 1
ATOM 966 C CA . TRP A 1 120 ? -32.458 -36.493 13.202 1.00 30.7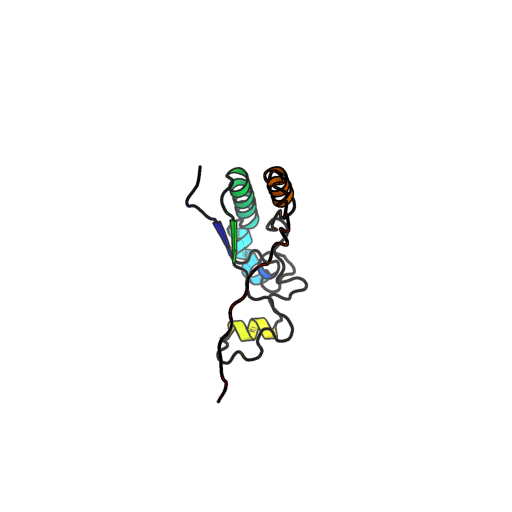0 120 TRP A CA 1
ATOM 967 C C . TRP A 1 120 ? -32.948 -37.851 13.708 1.00 30.70 120 TRP A C 1
ATOM 969 O O . TRP A 1 120 ? -32.156 -38.776 13.870 1.00 30.70 120 TRP A O 1
ATOM 979 N N . SER A 1 121 ? -34.249 -37.974 13.971 1.00 37.78 121 SER A N 1
ATOM 980 C CA . SER A 1 121 ? -34.914 -39.274 14.078 1.00 37.78 121 SER A CA 1
ATOM 981 C C . SER A 1 121 ? -35.350 -39.703 12.679 1.00 37.78 121 SER A C 1
ATOM 983 O O . SER A 1 121 ? -36.256 -39.108 12.095 1.00 37.78 121 SER A O 1
ATOM 985 N N . ILE A 1 122 ? -34.689 -40.714 12.121 1.00 36.59 122 ILE A N 1
ATOM 986 C CA . ILE A 1 122 ? -35.149 -41.392 10.908 1.00 36.59 122 ILE A CA 1
ATOM 987 C C . ILE A 1 122 ? -36.342 -42.264 11.319 1.00 36.59 122 ILE A C 1
ATOM 989 O O . ILE A 1 122 ? -36.145 -43.303 11.940 1.00 36.59 122 ILE A O 1
ATOM 993 N N . ASN A 1 123 ? -37.566 -41.834 11.004 1.00 33.72 123 ASN A N 1
ATOM 994 C CA . ASN A 1 123 ? -38.731 -42.720 11.025 1.00 33.72 123 ASN A CA 1
ATOM 995 C C . ASN A 1 123 ? -38.782 -43.460 9.687 1.00 33.72 123 ASN A C 1
ATOM 997 O O . ASN A 1 123 ? -39.055 -42.863 8.646 1.00 33.72 123 ASN A O 1
ATOM 1001 N N . SER A 1 124 ? -38.477 -44.754 9.718 1.00 41.03 124 SER A N 1
ATOM 1002 C CA . SER A 1 124 ? -38.597 -45.665 8.585 1.00 41.03 124 SER A CA 1
ATOM 1003 C C . SER A 1 124 ? -39.963 -46.349 8.602 1.00 41.03 124 SER A C 1
ATOM 1005 O O . SER A 1 124 ? -40.035 -47.531 8.907 1.00 41.03 124 SER A O 1
ATOM 1007 N N . ASP A 1 125 ? -41.023 -45.621 8.258 1.00 32.72 125 ASP A N 1
ATOM 1008 C CA . ASP A 1 125 ? -42.332 -46.223 7.991 1.00 32.72 125 ASP A CA 1
ATOM 1009 C C . ASP A 1 125 ? -42.788 -45.810 6.588 1.00 32.72 125 ASP A C 1
ATOM 1011 O O . ASP A 1 125 ? -43.350 -44.736 6.371 1.00 32.72 125 ASP A O 1
ATOM 1015 N N . SER A 1 126 ? -42.487 -46.662 5.606 1.00 37.06 126 SER A N 1
ATOM 1016 C CA . SER A 1 126 ? -42.980 -46.565 4.233 1.00 37.06 126 SER A CA 1
ATOM 1017 C C . SER A 1 126 ? -43.918 -47.732 3.909 1.00 37.06 126 SER A C 1
ATOM 1019 O O . SER A 1 126 ? -43.522 -48.745 3.340 1.00 37.06 126 SER A O 1
ATOM 1021 N N . GLU A 1 127 ? -45.205 -47.538 4.187 1.00 35.12 127 GLU A N 1
ATOM 1022 C CA . GLU A 1 127 ? -46.328 -48.157 3.471 1.00 35.12 127 GLU A CA 1
ATOM 1023 C C . GLU A 1 127 ? -47.162 -46.975 2.927 1.00 35.12 127 GLU A C 1
ATOM 1025 O O . GLU A 1 127 ? -47.447 -46.035 3.655 1.00 35.12 127 GLU A O 1
ATOM 1030 N N . THR A 1 128 ? -47.580 -46.850 1.663 1.00 33.62 128 THR A N 1
ATOM 1031 C CA . THR A 1 128 ? -48.267 -47.840 0.834 1.00 33.62 128 THR A CA 1
ATOM 1032 C C . THR A 1 128 ? -48.323 -47.372 -0.639 1.00 33.62 128 THR A C 1
ATOM 1034 O O . THR A 1 128 ? -48.493 -46.194 -0.934 1.00 33.62 128 THR A O 1
ATOM 1037 N N . LYS A 1 129 ? -48.203 -48.353 -1.539 1.00 36.81 129 LYS A N 1
ATOM 1038 C CA . LYS A 1 129 ? -48.565 -48.481 -2.972 1.00 36.81 129 LYS A CA 1
ATOM 1039 C C . LYS A 1 129 ? -49.524 -47.440 -3.602 1.00 36.81 129 LYS A C 1
ATOM 1041 O O . LYS A 1 129 ? -50.600 -47.222 -3.064 1.00 36.81 129 LYS A O 1
ATOM 1046 N N . HIS A 1 130 ? -49.264 -47.040 -4.861 1.00 33.44 130 HIS A N 1
ATOM 1047 C CA . HIS A 1 130 ? -50.121 -47.404 -6.015 1.00 33.44 130 HIS A CA 1
ATOM 1048 C C . HIS A 1 130 ? -49.497 -47.097 -7.398 1.00 33.44 130 HIS A C 1
ATOM 1050 O O . HIS A 1 130 ? -48.649 -46.229 -7.558 1.00 33.44 130 HIS A O 1
ATOM 1056 N N . ILE A 1 131 ? -49.931 -47.897 -8.374 1.00 37.47 131 ILE A N 1
ATOM 1057 C CA . ILE A 1 131 ? -49.395 -48.178 -9.717 1.00 37.47 131 ILE A CA 1
ATOM 1058 C C . ILE A 1 131 ? -50.131 -47.366 -10.801 1.00 37.47 131 ILE A C 1
ATOM 1060 O O . ILE A 1 131 ? -51.346 -47.219 -10.697 1.00 37.47 131 ILE A O 1
ATOM 1064 N N . SER A 1 132 ? -49.430 -46.941 -11.865 1.00 32.50 132 SER A N 1
ATOM 1065 C CA . SER A 1 132 ? -49.845 -46.887 -13.299 1.00 32.50 132 SER A CA 1
ATOM 1066 C C . SER A 1 132 ? -48.983 -45.851 -14.048 1.00 32.50 132 SER A C 1
ATOM 1068 O O . SER A 1 132 ? -48.601 -44.853 -13.459 1.00 32.50 132 SER A O 1
ATOM 1070 N N . SER A 1 133 ? -48.609 -45.936 -15.324 1.00 34.78 133 SER A N 1
ATOM 1071 C CA . SER A 1 133 ? -48.501 -46.982 -16.345 1.00 34.78 133 SER A CA 1
ATOM 1072 C C . SER A 1 133 ? -47.833 -46.322 -17.568 1.00 34.78 133 SER A C 1
ATOM 1074 O O . SER A 1 133 ? -48.143 -45.174 -17.862 1.00 34.78 133 SER A O 1
ATOM 1076 N N . LEU A 1 134 ? -47.031 -47.097 -18.309 1.00 35.38 134 LEU A N 1
ATOM 1077 C CA . LEU A 1 134 ? -46.740 -46.973 -19.751 1.00 35.38 134 LEU A CA 1
ATOM 1078 C C . LEU A 1 134 ? -45.831 -45.831 -20.256 1.00 35.38 134 LEU A C 1
ATOM 1080 O O . LEU A 1 134 ? -46.217 -44.676 -20.404 1.00 35.38 134 LEU A O 1
ATOM 1084 N N . ARG A 1 135 ? -44.621 -46.264 -20.644 1.00 37.62 135 ARG A N 1
ATOM 1085 C CA . ARG A 1 135 ? -43.805 -45.696 -21.725 1.00 37.62 135 ARG A CA 1
ATOM 1086 C C . ARG A 1 135 ? -44.537 -45.811 -23.069 1.00 37.62 135 ARG A C 1
ATOM 1088 O O . ARG A 1 135 ? -45.197 -46.824 -23.311 1.00 37.62 135 ARG A O 1
ATOM 1095 N N . ALA A 1 136 ? -44.296 -44.835 -23.938 1.00 42.22 136 ALA A N 1
ATOM 1096 C CA . ALA A 1 136 ? -44.026 -45.068 -25.355 1.00 42.22 136 ALA A CA 1
ATOM 1097 C C . ALA A 1 136 ? -42.517 -44.879 -25.574 1.00 42.22 136 ALA A C 1
ATOM 1099 O O . ALA A 1 136 ? -41.932 -44.058 -24.825 1.00 42.22 136 ALA A O 1
#

Radius of gyration: 26.05 Å; chains: 1; bounding box: 61×64×48 Å

InterPro domains:
  IPR036380 Isochorismatase-like superfamily [G3DSA:3.40.50.850] (2-110)
  IPR036380 Isochorismatase-like superfamily [SSF52499] (3-72)

Organism: Petromyces alliaceus (NCBI:txid209559)